Protein AF-A0A6L2PP19-F1 (afdb_monomer)

Secondary structure (DSSP, 8-state):
------GGGGTTS-SS----TT------------SS-S-HHHHHHH-HHHHHHTS--------

Structure (mmCIF, N/CA/C/O backbone):
data_AF-A0A6L2PP19-F1
#
_entry.id   AF-A0A6L2PP19-F1
#
loop_
_atom_site.group_PDB
_atom_site.id
_atom_site.type_symbol
_atom_site.label_atom_id
_atom_site.label_alt_id
_atom_site.label_comp_id
_atom_site.label_asym_id
_atom_site.label_entity_id
_atom_site.label_seq_id
_atom_site.pdbx_PDB_ins_code
_atom_site.Cartn_x
_atom_site.Cartn_y
_atom_site.Cartn_z
_atom_site.occupancy
_atom_site.B_iso_or_equiv
_atom_site.auth_seq_id
_atom_site.auth_comp_id
_atom_site.auth_asym_id
_atom_site.auth_atom_id
_atom_site.pdbx_PDB_model_num
ATOM 1 N N . MET A 1 1 ? 52.047 -32.496 6.334 1.00 51.47 1 MET A N 1
ATOM 2 C CA . MET A 1 1 ? 50.702 -31.918 6.124 1.00 51.47 1 MET A CA 1
ATOM 3 C C . MET A 1 1 ? 50.739 -30.444 6.514 1.00 51.47 1 MET A C 1
ATOM 5 O O . MET A 1 1 ? 50.871 -30.191 7.696 1.00 51.47 1 MET A O 1
ATOM 9 N N . HIS A 1 2 ? 50.715 -29.524 5.543 1.00 43.94 2 HIS A N 1
ATOM 10 C CA . HIS A 1 2 ? 50.330 -28.092 5.612 1.00 43.94 2 HIS A CA 1
ATOM 11 C C . HIS A 1 2 ? 50.577 -27.544 4.186 1.00 43.94 2 HIS A C 1
ATOM 13 O O . HIS A 1 2 ? 51.716 -27.536 3.739 1.00 43.94 2 HIS A O 1
ATOM 19 N N . ALA A 1 3 ? 49.575 -27.495 3.305 1.00 47.78 3 ALA A N 1
ATOM 20 C CA . ALA A 1 3 ? 48.501 -26.502 3.172 1.00 47.78 3 ALA A CA 1
ATOM 21 C C . ALA A 1 3 ? 48.933 -25.227 2.415 1.00 47.78 3 ALA A C 1
ATOM 23 O O . ALA A 1 3 ? 49.610 -24.373 2.967 1.00 47.78 3 ALA A O 1
ATOM 24 N N . MET A 1 4 ? 48.448 -25.148 1.168 1.00 54.50 4 MET A N 1
ATOM 25 C CA . MET A 1 4 ? 47.895 -23.968 0.487 1.00 54.50 4 MET A CA 1
ATOM 26 C C . MET A 1 4 ? 48.773 -22.710 0.381 1.00 54.50 4 MET A C 1
ATOM 28 O O . MET A 1 4 ? 48.818 -21.898 1.297 1.00 54.50 4 MET A O 1
ATOM 32 N N . ASN A 1 5 ? 49.329 -22.464 -0.808 1.00 53.00 5 ASN A N 1
ATOM 33 C CA . ASN A 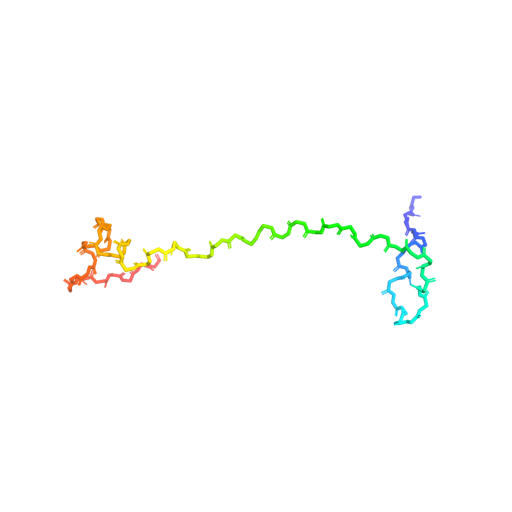1 5 ? 49.541 -21.097 -1.290 1.00 53.00 5 ASN A CA 1
ATOM 34 C C . ASN A 1 5 ? 49.436 -21.075 -2.823 1.00 53.00 5 ASN A C 1
ATOM 36 O O . ASN A 1 5 ? 50.405 -21.355 -3.527 1.00 53.00 5 ASN A O 1
ATOM 40 N N . ASP A 1 6 ? 48.225 -20.833 -3.320 1.00 55.25 6 ASP A N 1
ATOM 41 C CA . ASP A 1 6 ? 47.936 -20.689 -4.746 1.00 55.25 6 ASP A CA 1
ATOM 42 C C . ASP A 1 6 ? 48.361 -19.275 -5.201 1.00 55.25 6 ASP A C 1
ATOM 44 O O . ASP A 1 6 ? 47.892 -18.284 -4.628 1.00 55.25 6 ASP A O 1
ATOM 48 N N . PRO A 1 7 ? 49.260 -19.138 -6.193 1.00 50.69 7 PRO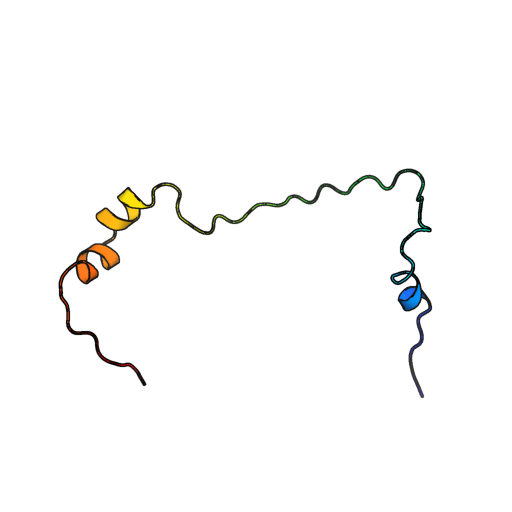 A N 1
ATOM 49 C CA . PRO A 1 7 ? 49.815 -17.849 -6.610 1.00 50.69 7 PRO A CA 1
ATOM 50 C C . PRO A 1 7 ? 48.789 -16.895 -7.255 1.00 50.69 7 PRO A C 1
ATOM 52 O O . PRO A 1 7 ? 49.127 -15.743 -7.529 1.00 50.69 7 PRO A O 1
ATOM 55 N N . GLY A 1 8 ? 47.534 -17.315 -7.462 1.00 55.88 8 GLY A N 1
ATOM 56 C CA . GLY A 1 8 ? 46.463 -16.467 -7.999 1.00 55.88 8 GLY A CA 1
ATOM 57 C C . GLY A 1 8 ? 45.948 -15.364 -7.059 1.00 55.88 8 GLY A C 1
ATOM 58 O O . GLY A 1 8 ? 45.283 -14.437 -7.519 1.00 55.88 8 GLY A O 1
ATOM 59 N N . ALA A 1 9 ? 46.259 -15.408 -5.760 1.00 53.75 9 ALA A N 1
ATOM 60 C CA . ALA A 1 9 ? 45.728 -14.445 -4.787 1.00 53.75 9 ALA A CA 1
ATOM 61 C C . ALA A 1 9 ? 46.347 -13.032 -4.879 1.00 53.75 9 ALA A C 1
ATOM 63 O O . ALA A 1 9 ? 45.750 -12.072 -4.396 1.00 53.75 9 ALA A O 1
ATOM 64 N N . LEU A 1 10 ? 47.523 -12.878 -5.504 1.00 53.56 10 LEU A N 1
ATOM 65 C CA . LEU A 1 10 ? 48.238 -11.592 -5.570 1.00 53.56 10 LEU A CA 1
ATOM 66 C C . LEU A 1 10 ? 47.949 -10.771 -6.837 1.00 53.56 10 LEU A C 1
ATOM 68 O O . LEU A 1 10 ? 48.300 -9.594 -6.894 1.00 53.56 10 LEU A O 1
ATOM 72 N N . ALA A 1 11 ? 47.269 -11.345 -7.833 1.00 56.00 11 ALA A N 1
ATOM 73 C CA . ALA A 1 11 ? 46.967 -10.666 -9.098 1.00 56.00 11 ALA A CA 1
ATOM 74 C C . ALA A 1 11 ? 45.852 -9.598 -8.991 1.00 56.00 11 ALA A C 1
ATOM 76 O O . ALA A 1 11 ? 45.570 -8.908 -9.965 1.00 56.00 11 ALA A O 1
ATOM 77 N N . GLY A 1 12 ? 45.216 -9.444 -7.822 1.00 55.28 12 GLY A N 1
ATOM 78 C CA . GLY A 1 12 ? 44.094 -8.520 -7.601 1.00 55.28 12 GLY A CA 1
ATOM 79 C C . GLY A 1 12 ? 44.433 -7.178 -6.934 1.00 55.28 12 GLY A C 1
ATOM 80 O O . GLY A 1 12 ? 43.508 -6.433 -6.624 1.00 55.28 12 GLY A O 1
ATOM 81 N N . MET A 1 13 ? 45.709 -6.870 -6.658 1.00 52.03 13 MET A N 1
ATOM 82 C CA . MET A 1 13 ? 46.094 -5.724 -5.807 1.00 52.03 13 MET A CA 1
ATOM 83 C C . MET A 1 13 ? 46.839 -4.570 -6.499 1.00 52.03 13 MET A C 1
ATOM 85 O O . MET A 1 13 ? 47.136 -3.583 -5.825 1.00 52.03 13 MET A O 1
ATOM 89 N N . LEU A 1 14 ? 47.132 -4.630 -7.804 1.00 56.22 14 LEU A N 1
ATOM 90 C CA . LEU A 1 14 ? 47.852 -3.547 -8.493 1.00 56.22 14 LEU A CA 1
ATOM 91 C C . LEU A 1 14 ? 46.931 -2.774 -9.454 1.00 56.22 14 LEU A C 1
ATOM 93 O O . LEU A 1 14 ? 46.315 -3.386 -10.325 1.00 56.22 14 LEU A O 1
ATOM 97 N N . PRO A 1 15 ? 46.820 -1.437 -9.316 1.00 54.38 15 PRO A N 1
ATOM 98 C CA . PRO A 1 15 ? 45.744 -0.666 -9.937 1.00 54.38 15 PRO A CA 1
ATOM 99 C C . PRO A 1 15 ? 45.896 -0.370 -11.440 1.00 54.38 15 PRO A C 1
ATOM 101 O O . PRO A 1 15 ? 45.018 0.312 -11.959 1.00 54.38 15 PRO A O 1
ATOM 104 N N . PHE A 1 16 ? 46.941 -0.826 -1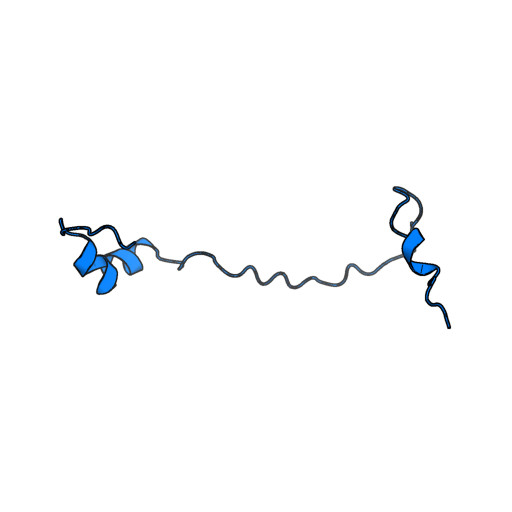2.154 1.00 53.03 16 PHE A N 1
ATOM 105 C CA . PHE A 1 16 ? 47.134 -0.404 -13.558 1.00 53.03 16 PHE A CA 1
ATOM 106 C C . PHE A 1 16 ? 47.636 -1.416 -14.605 1.00 53.03 16 PHE A C 1
ATOM 108 O O . PHE A 1 16 ? 47.616 -1.064 -15.780 1.00 53.03 16 PHE A O 1
ATOM 115 N N . ASP A 1 17 ? 47.974 -2.669 -14.284 1.00 53.53 17 ASP A N 1
ATOM 116 C CA . ASP A 1 17 ? 48.651 -3.543 -15.269 1.00 53.53 17 ASP A CA 1
ATOM 117 C C . ASP A 1 17 ? 47.861 -4.796 -15.667 1.00 53.53 17 ASP A C 1
ATOM 119 O O . ASP A 1 17 ? 48.295 -5.935 -15.508 1.00 53.53 17 ASP A O 1
ATOM 123 N N . SER A 1 18 ? 46.684 -4.594 -16.256 1.00 51.72 18 SER A N 1
ATOM 124 C CA . SER A 1 18 ? 46.057 -5.600 -17.124 1.00 51.72 18 SER A CA 1
ATOM 125 C C . SER A 1 18 ? 45.297 -4.917 -18.253 1.00 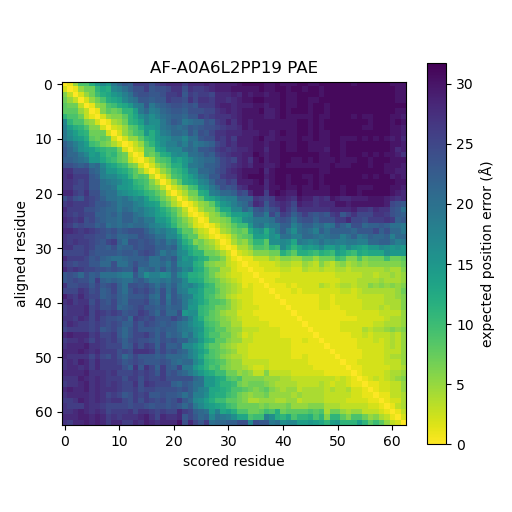51.72 18 SER A C 1
ATOM 127 O O . SER A 1 18 ? 44.075 -4.982 -18.359 1.00 51.72 18 SER A O 1
ATOM 129 N N . ILE A 1 19 ? 46.056 -4.271 -19.142 1.00 56.47 19 ILE A N 1
ATOM 130 C CA . ILE A 1 19 ? 45.643 -4.063 -20.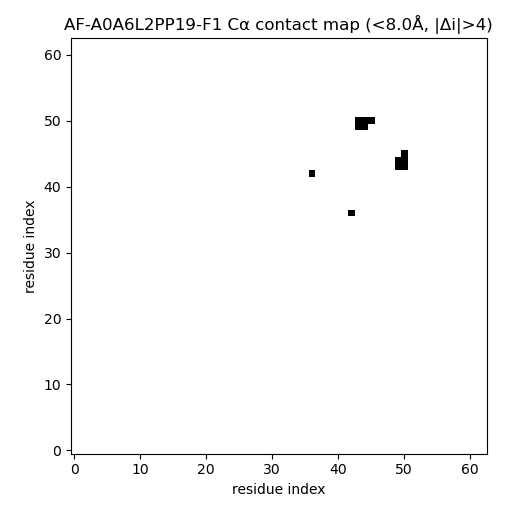534 1.00 56.47 19 ILE A CA 1
ATOM 131 C C . ILE A 1 19 ? 45.630 -5.455 -21.186 1.00 56.47 19 ILE A C 1
ATOM 133 O O . ILE A 1 19 ? 46.562 -5.885 -21.860 1.00 56.47 19 ILE A O 1
ATOM 137 N N . GLY A 1 20 ? 44.576 -6.211 -20.885 1.00 58.09 20 GLY A N 1
ATOM 138 C CA . GLY A 1 20 ? 44.207 -7.421 -21.596 1.00 58.09 20 GLY A CA 1
ATOM 139 C C . GLY A 1 20 ? 43.632 -7.014 -22.944 1.00 58.09 20 GLY A C 1
ATOM 140 O O . GLY A 1 20 ? 42.624 -6.312 -23.017 1.00 58.09 20 GLY A O 1
ATOM 141 N N . LEU A 1 21 ? 44.300 -7.428 -24.017 1.00 59.56 21 LEU A N 1
ATOM 142 C CA . LEU A 1 21 ? 43.813 -7.308 -25.385 1.00 59.56 21 LEU A CA 1
ATOM 143 C C . LEU A 1 21 ? 42.413 -7.937 -25.478 1.00 59.56 21 LEU A C 1
ATOM 145 O O . LEU A 1 21 ? 42.265 -9.153 -25.421 1.00 59.56 21 LEU A O 1
ATOM 149 N N . TYR A 1 22 ? 41.404 -7.073 -25.591 1.00 59.69 22 TYR A N 1
ATOM 150 C CA . TYR A 1 22 ? 39.989 -7.380 -25.804 1.00 59.69 22 TYR A CA 1
ATOM 151 C C . TYR A 1 22 ? 39.409 -8.468 -24.881 1.00 59.69 22 TYR A C 1
ATOM 153 O O . TYR A 1 22 ? 38.981 -9.534 -25.327 1.00 59.69 22 TYR A O 1
ATOM 161 N N . GLU A 1 23 ? 39.309 -8.176 -23.581 1.00 62.72 23 GLU A N 1
ATOM 162 C CA . GLU A 1 23 ? 38.310 -8.855 -22.754 1.00 62.72 23 GLU A CA 1
ATOM 163 C C . GLU A 1 23 ? 36.927 -8.455 -23.285 1.00 62.72 23 GLU A C 1
ATOM 165 O O . GLU A 1 23 ? 36.501 -7.307 -23.152 1.00 62.72 23 GLU A O 1
ATOM 170 N N . GLN A 1 24 ? 36.234 -9.389 -23.943 1.00 67.38 24 GLN A N 1
ATOM 171 C CA . GLN A 1 24 ? 34.829 -9.197 -24.286 1.00 67.38 24 GLN A CA 1
ATOM 172 C C . GLN A 1 24 ? 34.082 -8.887 -22.978 1.00 67.38 24 GLN A C 1
ATOM 174 O O . GLN A 1 24 ? 34.080 -9.748 -22.091 1.00 67.38 24 GLN A O 1
ATOM 179 N N . PRO A 1 25 ? 33.440 -7.712 -22.819 1.00 69.56 25 PRO A N 1
ATOM 180 C CA . PRO A 1 25 ? 32.669 -7.432 -21.621 1.00 69.56 25 PRO A CA 1
ATOM 181 C C . PRO A 1 25 ? 31.502 -8.412 -21.590 1.00 69.56 25 PRO A C 1
ATOM 183 O O . PRO A 1 25 ? 30.516 -8.262 -22.312 1.00 69.56 25 PRO A O 1
ATOM 186 N N . LYS A 1 26 ? 31.644 -9.466 -20.781 1.00 69.38 26 LYS A N 1
ATOM 187 C CA . LYS A 1 26 ? 30.636 -10.510 -20.625 1.00 69.38 26 LYS A CA 1
ATOM 188 C C . LYS A 1 26 ? 29.321 -9.825 -20.246 1.00 69.38 26 LYS A C 1
ATOM 190 O O . LYS A 1 26 ? 29.294 -9.168 -19.201 1.00 69.38 26 LYS A O 1
ATOM 195 N N . PRO A 1 27 ? 28.247 -9.938 -21.054 1.00 73.81 27 PRO A N 1
ATOM 196 C CA . PRO A 1 27 ? 26.996 -9.252 -20.776 1.00 73.81 27 PRO A CA 1
ATOM 197 C C . PRO A 1 27 ? 26.477 -9.690 -19.412 1.00 73.81 27 PRO A C 1
ATOM 199 O O . PRO A 1 27 ? 25.986 -10.805 -19.231 1.00 73.81 27 PRO A O 1
ATOM 202 N N . ARG A 1 28 ? 26.625 -8.823 -18.408 1.00 72.00 28 ARG A N 1
ATOM 203 C CA . ARG A 1 28 ? 25.980 -9.035 -17.121 1.00 72.00 28 ARG A CA 1
ATOM 204 C C . ARG A 1 28 ? 24.526 -8.680 -17.356 1.00 72.00 28 ARG A C 1
ATOM 206 O O . ARG A 1 28 ? 24.171 -7.506 -17.398 1.00 72.00 28 ARG A O 1
ATOM 213 N N . PHE A 1 29 ? 23.697 -9.696 -17.563 1.00 69.88 29 PHE A N 1
ATOM 214 C CA . PHE A 1 29 ? 22.251 -9.540 -17.572 1.00 69.88 29 PHE A CA 1
ATOM 215 C C . PHE A 1 29 ? 21.816 -9.134 -16.165 1.00 69.88 29 PHE A C 1
ATOM 217 O O . PHE A 1 29 ? 21.508 -9.967 -15.315 1.00 69.88 29 PHE A O 1
ATOM 224 N N . ILE A 1 30 ? 21.861 -7.830 -15.889 1.00 70.25 30 ILE A N 1
ATOM 225 C CA . ILE A 1 30 ? 21.321 -7.265 -14.662 1.00 70.25 30 ILE A CA 1
ATOM 226 C C . ILE A 1 30 ? 19.813 -7.200 -14.866 1.00 70.25 30 ILE A C 1
ATOM 228 O O . ILE A 1 30 ? 19.252 -6.165 -15.224 1.00 70.25 30 ILE A O 1
ATOM 232 N N . PHE A 1 31 ? 19.149 -8.328 -14.633 1.00 74.44 31 PHE A N 1
ATOM 233 C CA . PHE A 1 31 ? 17.732 -8.314 -14.319 1.00 74.44 31 PHE A CA 1
ATOM 234 C C . PHE A 1 31 ? 17.592 -7.564 -12.994 1.00 74.44 31 PHE A C 1
ATOM 236 O O . PHE A 1 31 ? 17.797 -8.121 -11.916 1.00 74.44 31 PHE A O 1
ATOM 243 N N . LYS A 1 32 ? 17.341 -6.252 -13.067 1.00 83.50 32 LYS A N 1
ATOM 244 C CA . LYS A 1 32 ? 17.070 -5.453 -11.873 1.00 83.50 32 LYS A CA 1
ATOM 245 C C . LYS A 1 32 ? 15.743 -5.934 -11.313 1.00 83.50 32 LYS A C 1
ATOM 247 O O . LYS A 1 32 ? 14.700 -5.696 -11.914 1.00 83.50 32 LYS A O 1
ATOM 252 N N . MET A 1 33 ? 15.793 -6.624 -10.180 1.00 86.38 33 MET A N 1
ATOM 253 C CA . MET A 1 33 ? 14.582 -7.023 -9.483 1.00 86.38 33 MET A CA 1
ATOM 254 C C . MET A 1 33 ? 13.878 -5.764 -8.958 1.00 86.38 33 MET A C 1
ATOM 256 O O . MET A 1 33 ? 14.505 -5.003 -8.209 1.00 86.38 33 MET A O 1
ATOM 260 N N . PRO A 1 34 ? 12.620 -5.492 -9.353 1.00 91.62 34 PRO A N 1
ATOM 261 C CA . PRO A 1 34 ? 11.904 -4.319 -8.879 1.00 91.62 34 PRO A CA 1
ATOM 262 C C . PRO A 1 34 ? 11.693 -4.425 -7.372 1.00 91.62 34 PRO A C 1
ATOM 264 O O . PRO A 1 34 ? 11.165 -5.414 -6.874 1.00 91.62 34 PRO A O 1
ATOM 267 N N . ARG A 1 35 ? 12.097 -3.390 -6.635 1.00 92.94 35 ARG A N 1
ATOM 268 C CA . ARG A 1 35 ? 11.85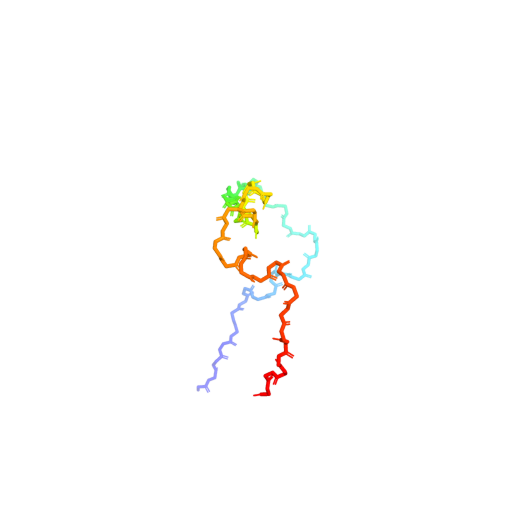7 -3.322 -5.185 1.00 92.94 35 ARG A CA 1
ATOM 269 C C . ARG A 1 35 ? 10.386 -3.103 -4.835 1.00 92.94 35 ARG A C 1
ATOM 271 O O . ARG A 1 35 ? 9.989 -3.331 -3.701 1.00 92.94 35 ARG A O 1
ATOM 278 N N . VAL A 1 36 ? 9.613 -2.606 -5.793 1.00 94.38 36 VAL A N 1
ATOM 279 C CA . VAL A 1 36 ? 8.254 -2.111 -5.607 1.00 94.38 36 VAL A CA 1
ATOM 280 C C . VAL A 1 36 ? 7.399 -2.542 -6.792 1.00 94.38 36 VAL A C 1
ATOM 282 O O . VAL A 1 36 ? 7.900 -2.671 -7.912 1.00 94.38 36 VAL A O 1
ATOM 285 N N . VAL A 1 37 ? 6.110 -2.774 -6.553 1.00 94.69 37 VAL A N 1
ATOM 286 C CA . VAL A 1 37 ? 5.164 -3.045 -7.641 1.00 94.69 37 VAL A CA 1
ATOM 287 C C . VAL A 1 37 ? 4.970 -1.793 -8.513 1.00 94.69 37 VAL A C 1
ATOM 289 O O . VAL A 1 37 ? 5.039 -0.689 -7.966 1.00 94.69 37 VAL A O 1
ATOM 292 N N . PRO A 1 38 ? 4.716 -1.931 -9.830 1.00 94.81 38 PRO A N 1
ATOM 293 C CA . PRO A 1 38 ? 4.628 -0.792 -10.750 1.00 94.81 38 PRO A CA 1
ATOM 294 C C . PRO A 1 38 ? 3.563 0.248 -10.385 1.00 94.81 38 PRO A C 1
ATOM 296 O O . PRO A 1 38 ? 3.858 1.439 -10.381 1.00 94.81 38 PRO A O 1
ATOM 299 N N . ASP A 1 39 ? 2.350 -0.189 -10.032 1.00 96.88 39 ASP A N 1
ATOM 300 C CA . ASP A 1 39 ? 1.287 0.699 -9.554 1.00 96.88 39 ASP A CA 1
ATOM 301 C C . ASP A 1 39 ? 1.143 0.581 -8.034 1.00 96.88 39 ASP A C 1
ATOM 303 O O . ASP A 1 39 ? 0.376 -0.223 -7.495 1.00 96.88 39 ASP A O 1
ATOM 307 N N . GLN A 1 40 ? 1.943 1.385 -7.340 1.00 97.50 40 GLN A N 1
ATOM 308 C CA . GLN A 1 40 ? 1.932 1.475 -5.883 1.00 97.50 40 GLN A CA 1
ATOM 309 C C . GLN A 1 40 ? 0.581 1.942 -5.342 1.00 97.50 40 GLN A C 1
ATOM 311 O O . GLN A 1 40 ? 0.127 1.431 -4.320 1.00 97.50 40 GLN A O 1
ATOM 316 N N . LYS A 1 41 ? -0.061 2.895 -6.027 1.00 96.50 41 LYS A N 1
ATOM 317 C CA . LYS A 1 41 ? -1.304 3.506 -5.558 1.00 96.50 41 LYS A CA 1
ATOM 318 C C . LYS A 1 41 ? -2.444 2.499 -5.628 1.00 96.50 41 LYS A C 1
ATOM 320 O O . LYS A 1 41 ? -3.098 2.255 -4.620 1.00 96.50 41 LYS A O 1
ATOM 325 N N . SER A 1 42 ? -2.620 1.851 -6.778 1.00 97.75 42 SER A N 1
ATOM 326 C CA . SER A 1 42 ? -3.648 0.825 -6.943 1.00 97.75 42 SER A CA 1
ATOM 327 C C . SER A 1 42 ? -3.436 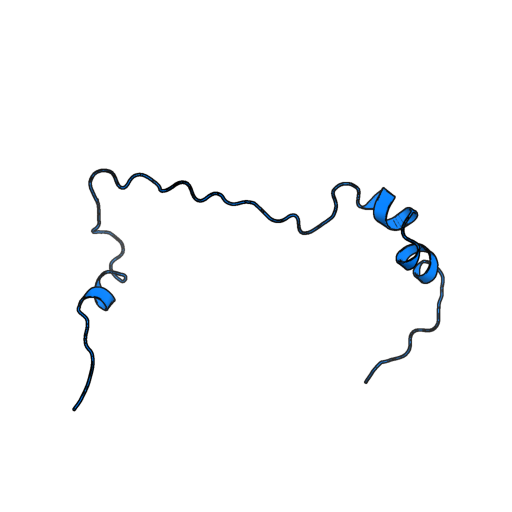-0.346 -5.983 1.00 97.75 42 SER A C 1
ATOM 329 O O . SER A 1 42 ? -4.388 -0.785 -5.337 1.00 97.75 42 SER A O 1
ATOM 331 N N . LYS A 1 43 ? -2.193 -0.827 -5.813 1.00 97.44 43 LYS A N 1
ATOM 332 C CA . LYS A 1 43 ? -1.893 -1.890 -4.840 1.00 97.44 43 LYS A CA 1
ATOM 333 C C . LYS A 1 43 ? -2.249 -1.468 -3.416 1.00 97.44 43 LYS A C 1
ATOM 335 O O . LYS A 1 43 ? -2.843 -2.262 -2.698 1.00 97.44 43 LYS A O 1
ATOM 340 N N . PHE A 1 44 ? -1.917 -0.245 -3.012 1.00 97.62 44 PHE A N 1
ATOM 341 C CA . PHE A 1 44 ? -2.248 0.258 -1.681 1.00 97.62 44 PHE A CA 1
ATOM 342 C C . PHE A 1 44 ? -3.766 0.352 -1.452 1.00 97.62 44 PHE A C 1
ATOM 344 O O . PHE A 1 44 ? -4.259 -0.088 -0.420 1.00 97.62 44 PHE A O 1
ATOM 351 N N . GLU A 1 45 ? -4.516 0.877 -2.422 1.00 97.12 45 GLU A N 1
ATOM 352 C CA . GLU A 1 45 ? -5.964 1.095 -2.293 1.00 97.12 45 GLU A CA 1
ATOM 353 C C . GLU A 1 45 ? -6.781 -0.206 -2.391 1.00 97.12 45 GLU A C 1
ATOM 355 O O . GLU A 1 45 ? -7.813 -0.351 -1.734 1.00 97.12 45 GLU A O 1
ATOM 360 N N . SER A 1 46 ? -6.335 -1.165 -3.208 1.00 97.25 46 SER A N 1
ATOM 361 C CA . SER A 1 46 ? -7.087 -2.392 -3.504 1.00 97.25 46 SER A CA 1
ATOM 362 C C . SER A 1 46 ? -6.736 -3.581 -2.617 1.00 97.25 46 SER A C 1
ATOM 364 O O . SER A 1 46 ? -7.553 -4.491 -2.496 1.00 97.25 46 SER A O 1
ATOM 366 N N . ASP A 1 47 ? -5.572 -3.612 -1.974 1.00 97.88 47 ASP A N 1
ATOM 367 C CA . ASP A 1 47 ? -5.182 -4.755 -1.149 1.00 97.88 47 ASP A CA 1
ATOM 368 C C . ASP A 1 47 ? -5.969 -4.794 0.172 1.00 97.88 47 ASP A C 1
ATOM 370 O O . ASP A 1 47 ? -6.114 -3.787 0.868 1.00 97.88 47 ASP A O 1
ATOM 374 N N . GLU A 1 48 ? -6.485 -5.971 0.528 1.00 97.44 48 GLU A N 1
ATOM 375 C CA . GLU A 1 48 ? -7.249 -6.180 1.764 1.00 97.44 48 GLU A CA 1
ATOM 376 C C . GLU A 1 48 ? -6.420 -5.890 3.022 1.00 97.44 48 GLU A C 1
ATOM 378 O O . GLU A 1 48 ? -6.959 -5.373 4.002 1.00 97.44 48 GLU A O 1
ATOM 383 N N . LEU A 1 49 ? -5.117 -6.197 3.014 1.00 96.06 49 LEU A N 1
ATOM 384 C CA . LEU A 1 49 ? -4.240 -5.956 4.159 1.00 96.06 49 LEU A CA 1
ATOM 385 C C . LEU A 1 49 ? -4.099 -4.455 4.417 1.00 96.06 49 LEU A C 1
ATOM 387 O O . LEU A 1 49 ? -4.322 -3.996 5.538 1.00 96.06 49 LEU A O 1
ATOM 391 N N . PHE A 1 50 ? -3.774 -3.691 3.372 1.00 96.75 50 PHE A N 1
ATOM 392 C CA . PHE A 1 50 ? -3.619 -2.242 3.480 1.00 96.75 50 PHE A CA 1
ATOM 393 C C . PHE A 1 50 ? -4.939 -1.565 3.845 1.00 96.75 50 PHE A C 1
ATOM 395 O O . PHE A 1 50 ? -4.947 -0.714 4.728 1.00 96.75 50 PHE A O 1
ATOM 402 N N . ARG A 1 51 ? -6.071 -2.002 3.276 1.00 95.69 51 ARG A N 1
ATOM 403 C CA . ARG A 1 51 ? -7.395 -1.471 3.642 1.00 95.69 51 ARG A CA 1
ATOM 404 C C . ARG A 1 51 ? -7.781 -1.704 5.100 1.00 95.69 51 ARG A C 1
ATOM 406 O O . ARG A 1 51 ? -8.458 -0.862 5.682 1.00 95.69 51 ARG A O 1
ATOM 413 N N . ARG A 1 52 ? -7.393 -2.831 5.702 1.00 94.69 52 ARG A N 1
ATOM 414 C CA . ARG A 1 52 ? -7.681 -3.098 7.125 1.00 94.69 52 ARG A CA 1
ATOM 415 C C . ARG A 1 52 ? -6.839 -2.229 8.050 1.00 94.69 52 ARG A C 1
ATOM 417 O O . ARG A 1 52 ? -7.354 -1.747 9.051 1.00 94.69 52 ARG A O 1
ATOM 424 N N . LEU A 1 53 ? -5.574 -2.020 7.694 1.00 95.12 53 LEU A N 1
ATOM 425 C CA . LEU A 1 53 ? -4.610 -1.251 8.485 1.00 95.12 53 LEU A CA 1
ATOM 426 C C . LEU A 1 53 ? -4.638 0.257 8.189 1.00 95.12 53 LEU A C 1
ATOM 428 O O . LEU A 1 53 ? -3.906 1.015 8.812 1.00 95.12 53 LEU A O 1
ATOM 432 N N . SER A 1 54 ? -5.459 0.716 7.239 1.00 94.50 54 SER A N 1
ATOM 433 C CA . SER A 1 54 ? -5.527 2.134 6.867 1.00 94.50 54 SER A CA 1
ATOM 434 C C . SER A 1 54 ? -6.278 3.003 7.880 1.00 94.50 54 SER A C 1
ATOM 436 O O . SER A 1 54 ? -6.329 4.220 7.716 1.00 94.50 54 SER A O 1
ATOM 438 N N . ARG A 1 55 ? -6.958 2.394 8.856 1.00 92.62 55 ARG A N 1
ATOM 439 C CA . ARG A 1 55 ? -7.722 3.086 9.901 1.00 92.62 55 ARG A CA 1
ATOM 440 C C . ARG A 1 55 ? -6.950 3.047 11.210 1.00 92.62 55 ARG A C 1
ATOM 442 O O . ARG A 1 55 ? -6.114 2.171 11.401 1.00 92.62 55 ARG A O 1
ATOM 449 N N . GLU A 1 56 ? -7.291 3.961 12.112 1.00 94.19 56 GLU A N 1
ATOM 450 C CA . GLU A 1 56 ? -6.770 3.940 13.476 1.00 94.19 56 GLU A CA 1
ATOM 451 C C . GLU A 1 56 ? -7.054 2.573 14.117 1.00 94.19 56 GLU A C 1
ATOM 453 O O . GLU A 1 56 ? -8.204 2.125 14.169 1.00 94.19 56 GLU A O 1
ATOM 458 N N . SER A 1 57 ? -5.997 1.898 14.562 1.00 92.06 57 SER A N 1
ATOM 459 C CA . SER A 1 57 ? -6.061 0.583 15.195 1.00 92.06 57 SER A CA 1
ATOM 460 C C . SER A 1 57 ? -5.034 0.507 16.314 1.00 92.06 57 SER A C 1
ATOM 462 O O . SER A 1 57 ? -3.940 1.053 16.179 1.00 92.06 57 SER A O 1
ATOM 464 N N . GLU A 1 58 ? -5.358 -0.205 17.389 1.00 93.44 58 GLU A N 1
ATOM 465 C CA . GLU A 1 58 ? -4.432 -0.410 18.500 1.00 93.44 58 GLU A CA 1
ATOM 466 C C . GLU A 1 58 ? -3.162 -1.132 18.028 1.00 93.44 58 GLU A C 1
ATOM 468 O O . GLU A 1 58 ? -3.220 -2.208 17.429 1.00 93.44 58 GLU A O 1
ATOM 473 N N . VAL A 1 59 ? -2.000 -0.542 18.313 1.00 92.94 59 VAL A N 1
ATOM 474 C CA . VAL A 1 59 ? -0.695 -1.140 18.024 1.00 92.94 59 VAL A CA 1
ATOM 475 C C . VAL A 1 59 ? -0.099 -1.635 19.329 1.00 92.94 59 VAL A C 1
ATOM 477 O O . VAL A 1 59 ? 0.153 -0.862 20.252 1.00 92.94 59 VAL A O 1
ATOM 480 N N . SER A 1 60 ? 0.135 -2.940 19.406 1.00 90.12 60 SER A N 1
ATOM 481 C CA . SER A 1 60 ? 0.802 -3.555 20.550 1.00 90.12 60 SER A CA 1
ATOM 482 C C . SER A 1 60 ? 2.294 -3.711 20.280 1.00 90.12 60 SER A C 1
ATOM 484 O O . SER A 1 60 ? 2.699 -4.123 19.192 1.00 90.12 60 SER A O 1
ATOM 486 N N . HIS A 1 61 ? 3.115 -3.419 21.288 1.00 88.12 61 HIS A N 1
ATOM 487 C CA . HIS A 1 61 ? 4.538 -3.735 21.242 1.00 88.12 61 HIS A CA 1
ATOM 488 C C . HIS A 1 61 ? 4.700 -5.252 21.311 1.00 88.12 61 HIS A C 1
ATOM 490 O O . HIS A 1 61 ? 4.344 -5.875 22.311 1.00 88.12 61 HIS A O 1
ATOM 496 N N . MET A 1 62 ? 5.215 -5.840 20.236 1.00 82.69 62 MET A N 1
ATOM 497 C CA . MET A 1 62 ? 5.623 -7.240 20.225 1.00 82.69 62 MET A CA 1
ATOM 498 C C . MET A 1 62 ? 7.069 -7.303 20.729 1.00 82.69 62 MET A C 1
ATOM 500 O O . MET A 1 62 ? 7.954 -6.722 20.102 1.00 82.69 62 MET A O 1
ATOM 504 N N . CYS A 1 63 ? 7.258 -7.922 21.899 1.00 61.94 63 CYS A N 1
ATOM 505 C CA . CYS A 1 63 ? 8.557 -8.233 22.506 1.00 61.94 63 CYS A CA 1
ATOM 506 C C . CYS A 1 63 ? 9.038 -9.593 21.997 1.00 61.94 63 CYS A C 1
ATOM 508 O O . CYS A 1 63 ? 8.200 -10.526 22.004 1.00 61.94 63 CYS A O 1
#

Foldseek 3Di:
DDDDDDVVPPPPPDDDPDPDDDPPPDPPPCPPDDPDDPPNPCCLVPDPVNVVVVDDDDDDDDD

Mean predicted aligned error: 16.96 Å

Radius of gyration: 26.63 Å; Cα contacts (8 Å, |Δi|>4): 6; chains: 1; bounding box: 58×36×48 Å

pLDDT: mean 76.0, std 18.71, range [43.94, 97.88]

Sequence (63 aa):
MHAMNDPGAL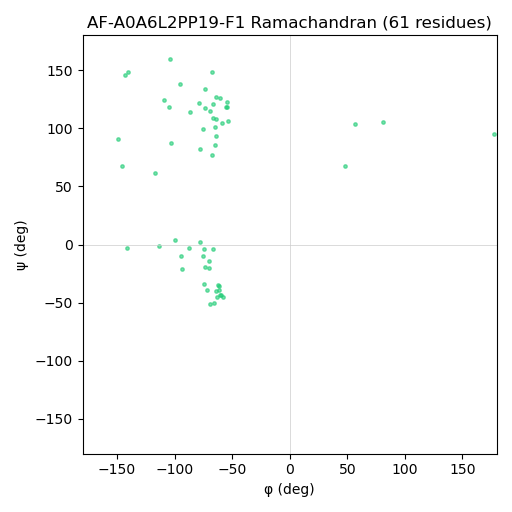AGMLPFDSIGLYEQPKPRFIFKMPRVVPDQKSKFESDELFRRLSRESEVSHMC

InterPro domains:
  IPR003417 Core-binding factor, beta subunit [PF02312] (33-60)
  IPR036552 Core-binding factor, beta subunit superfamily [G3DSA:2.40.250.10] (33-63)
  IPR036552 Core-binding factor, beta sub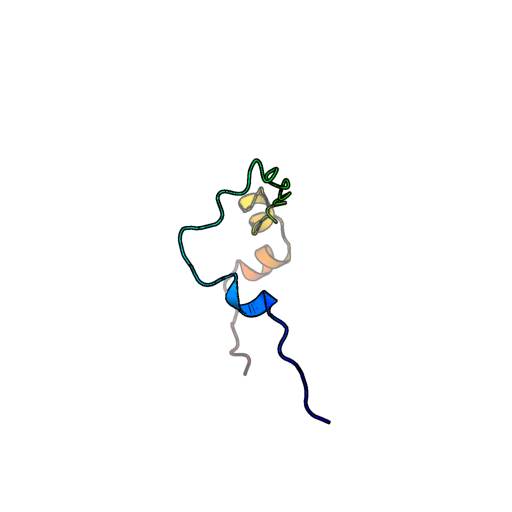unit superfamily [SSF50723] (36-61)

Solvent-accessible surface area (backbone atoms only — not comparable to full-atom values): 4756 Å² total; per-residue (Å²): 143,84,81,88,84,71,82,75,76,68,78,79,76,68,98,77,86,75,89,59,87,77,73,73,80,73,82,75,82,74,77,75,76,74,94,64,69,93,58,56,65,60,52,48,71,68,32,67,68,47,57,67,64,71,50,97,68,93,82,78,89,84,128

Organism: Coptotermes formosanus (NCBI:txid36987)